Protein AF-A0A920ICM7-F1 (afdb_monomer_lite)

Structure (mmCIF, N/CA/C/O backbone):
data_AF-A0A920ICM7-F1
#
_entry.id   AF-A0A920ICM7-F1
#
loop_
_atom_site.group_PDB
_atom_site.id
_atom_site.type_symbol
_atom_site.label_atom_id
_atom_site.label_alt_id
_atom_site.label_comp_id
_atom_site.label_asym_id
_atom_site.label_entity_id
_atom_site.label_seq_id
_atom_site.pdbx_PDB_ins_code
_atom_site.Cartn_x
_atom_site.Cartn_y
_atom_site.Cartn_z
_atom_site.occupancy
_atom_site.B_iso_or_equiv
_atom_site.auth_seq_id
_atom_site.auth_comp_id
_atom_site.auth_asym_id
_atom_site.auth_atom_id
_atom_site.pdbx_PDB_model_num
ATOM 1 N N . MET A 1 1 ? -12.854 8.772 25.973 1.00 37.41 1 MET A N 1
ATOM 2 C CA . MET A 1 1 ? -11.618 9.331 25.384 1.00 37.41 1 MET A CA 1
ATOM 3 C C . MET A 1 1 ? -11.581 8.870 23.941 1.00 37.41 1 MET A C 1
ATOM 5 O O . MET A 1 1 ? -11.315 7.705 23.691 1.00 37.41 1 MET A O 1
ATOM 9 N N . SER A 1 2 ? -11.996 9.723 23.008 1.00 38.12 2 SER A N 1
ATOM 10 C CA . SER A 1 2 ? -11.976 9.407 21.580 1.00 38.12 2 SER A CA 1
ATOM 11 C C . SER A 1 2 ? -10.521 9.332 21.129 1.00 38.12 2 SER A C 1
ATOM 13 O O . SER A 1 2 ? -9.895 10.370 20.907 1.00 38.12 2 SER A O 1
ATOM 15 N N . HIS A 1 3 ? -9.961 8.125 21.039 1.00 48.53 3 HIS A N 1
ATOM 16 C CA . HIS A 1 3 ? -8.756 7.917 20.248 1.00 48.53 3 HIS A CA 1
ATOM 17 C C . HIS A 1 3 ? -9.109 8.356 18.825 1.00 48.53 3 HIS A C 1
ATOM 19 O O . HIS A 1 3 ? -9.841 7.663 18.127 1.00 48.53 3 HIS A O 1
ATOM 25 N N . GLN A 1 4 ? -8.675 9.550 18.416 1.00 50.50 4 GLN A N 1
ATOM 26 C CA . GLN A 1 4 ? -8.670 9.920 17.005 1.00 50.50 4 GLN A CA 1
ATOM 27 C C . GLN A 1 4 ? -7.626 9.025 16.344 1.00 50.50 4 GLN A C 1
ATOM 29 O O . GLN A 1 4 ? -6.454 9.393 16.254 1.00 50.50 4 GLN A O 1
ATOM 34 N N . ASN A 1 5 ? -8.023 7.807 15.980 1.00 65.00 5 ASN A N 1
ATOM 35 C CA . ASN A 1 5 ? -7.143 6.916 15.254 1.00 65.00 5 ASN A CA 1
ATOM 36 C C . ASN A 1 5 ? -6.944 7.548 13.876 1.00 65.00 5 ASN A C 1
ATOM 38 O O . ASN A 1 5 ? -7.902 7.867 13.181 1.00 65.00 5 ASN A O 1
ATOM 42 N N . ARG A 1 6 ? -5.706 7.907 13.543 1.00 74.19 6 ARG A N 1
ATOM 43 C CA . ARG A 1 6 ? -5.396 8.464 12.224 1.00 74.19 6 ARG A CA 1
ATOM 44 C C . ARG A 1 6 ? -5.000 7.294 11.326 1.00 74.19 6 ARG A C 1
ATOM 46 O O . ARG A 1 6 ? -4.247 6.442 11.801 1.00 74.19 6 ARG A O 1
ATOM 53 N N . PRO A 1 7 ? -5.412 7.286 10.048 1.00 84.31 7 PRO A N 1
ATOM 54 C CA . PRO A 1 7 ? -4.951 6.282 9.100 1.00 84.31 7 PRO A CA 1
ATOM 55 C C . PRO A 1 7 ? -3.417 6.248 9.061 1.00 84.31 7 PRO A C 1
ATOM 57 O O . PRO A 1 7 ? -2.752 7.288 8.951 1.00 84.31 7 PRO A O 1
ATOM 60 N N . ASP A 1 8 ? -2.855 5.045 9.181 1.00 91.12 8 ASP A N 1
ATOM 61 C CA . ASP A 1 8 ? -1.411 4.805 9.189 1.00 91.12 8 ASP A CA 1
ATOM 62 C C . ASP A 1 8 ? -0.945 4.630 7.741 1.00 91.12 8 ASP A C 1
ATOM 64 O O . ASP A 1 8 ? -1.212 3.609 7.115 1.00 91.12 8 ASP A O 1
ATOM 68 N N . ILE A 1 9 ? -0.282 5.643 7.179 1.00 92.50 9 ILE A N 1
ATOM 69 C CA . ILE A 1 9 ? 0.182 5.605 5.786 1.00 92.50 9 ILE A CA 1
ATOM 70 C C . ILE A 1 9 ? 1.689 5.379 5.746 1.00 92.50 9 ILE A C 1
ATOM 72 O O . ILE A 1 9 ? 2.467 6.239 6.167 1.00 92.50 9 ILE A O 1
ATOM 76 N N . ARG A 1 10 ? 2.103 4.239 5.186 1.00 95.25 10 ARG A N 1
ATOM 77 C CA . ARG A 1 10 ? 3.503 3.875 4.945 1.00 95.25 10 ARG A CA 1
ATOM 78 C C . ARG A 1 10 ? 3.864 4.148 3.500 1.00 95.25 10 ARG A C 1
ATOM 80 O O . ARG A 1 10 ? 3.276 3.582 2.588 1.00 95.25 10 ARG A O 1
ATOM 87 N N . THR A 1 11 ? 4.823 5.039 3.302 1.00 94.75 11 THR A N 1
ATOM 88 C CA . THR A 1 11 ? 5.170 5.572 1.982 1.00 94.75 11 THR A CA 1
ATOM 89 C C . THR A 1 11 ? 6.553 5.101 1.576 1.00 94.75 11 THR A C 1
ATOM 91 O O . THR A 1 11 ? 7.492 5.229 2.360 1.00 94.75 11 THR A O 1
ATOM 94 N N . PHE A 1 12 ? 6.691 4.614 0.345 1.00 95.12 12 PHE A N 1
ATOM 95 C CA . PHE A 1 12 ? 7.965 4.153 -0.200 1.00 95.12 12 PHE A CA 1
ATOM 96 C C . PHE A 1 12 ? 8.287 4.849 -1.520 1.00 95.12 12 PHE A C 1
ATOM 98 O O . PHE A 1 12 ? 7.391 5.192 -2.291 1.00 95.12 12 PHE A O 1
ATOM 105 N N . GLY A 1 13 ? 9.578 5.026 -1.802 1.00 90.94 13 GLY A N 1
ATOM 106 C CA . GLY A 1 13 ? 10.073 5.479 -3.099 1.00 90.94 13 GLY A CA 1
ATOM 107 C C . GLY A 1 13 ? 10.146 6.995 -3.283 1.00 90.94 13 GLY A C 1
ATOM 108 O O . GLY A 1 13 ? 10.970 7.657 -2.660 1.00 90.94 13 GLY A O 1
ATOM 109 N N . CYS A 1 14 ? 9.392 7.532 -4.244 1.00 89.62 14 CYS A N 1
ATOM 110 C CA . CYS A 1 14 ? 9.647 8.855 -4.819 1.00 89.62 14 CYS A CA 1
ATOM 111 C C . CYS A 1 14 ? 9.018 10.021 -4.032 1.00 89.62 14 CYS A C 1
ATOM 113 O O . CYS A 1 14 ? 8.137 9.849 -3.192 1.00 89.62 14 CYS A O 1
ATOM 115 N N . ARG A 1 15 ? 9.434 11.252 -4.368 1.00 88.50 15 ARG A N 1
ATOM 116 C CA . ARG A 1 15 ? 8.895 12.492 -3.772 1.00 88.50 15 ARG A CA 1
ATOM 117 C C . ARG A 1 15 ? 7.396 12.682 -4.026 1.00 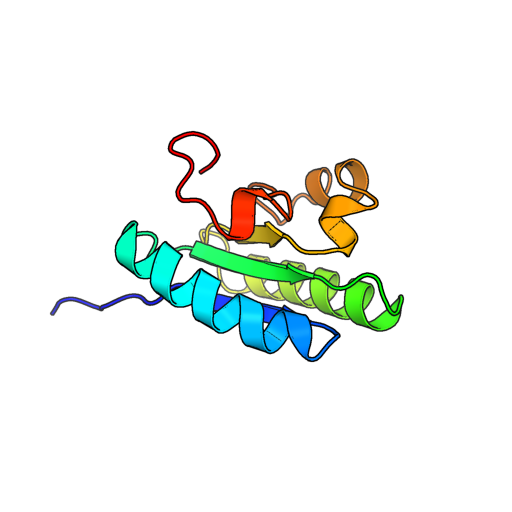88.50 15 ARG A C 1
ATOM 119 O O . ARG A 1 15 ? 6.721 13.267 -3.187 1.00 88.50 15 ARG A O 1
ATOM 126 N N . ILE A 1 16 ? 6.886 12.180 -5.152 1.00 86.56 16 ILE A N 1
ATOM 127 C CA . ILE A 1 16 ? 5.458 12.255 -5.492 1.00 86.56 16 ILE A CA 1
ATOM 128 C C . ILE A 1 16 ? 4.638 11.444 -4.485 1.00 86.56 16 ILE A C 1
ATOM 130 O O . ILE A 1 16 ? 3.661 11.960 -3.956 1.00 86.56 16 ILE A O 1
ATOM 134 N N . ASN A 1 17 ? 5.095 10.244 -4.114 1.00 85.88 17 ASN A N 1
ATOM 135 C CA . ASN A 1 17 ? 4.409 9.415 -3.123 1.00 85.88 17 ASN A CA 1
ATOM 136 C C . ASN A 1 17 ? 4.298 10.099 -1.750 1.00 85.88 17 ASN A C 1
ATOM 138 O O . ASN A 1 17 ? 3.310 9.892 -1.047 1.00 85.88 17 ASN A O 1
ATOM 142 N N . ILE A 1 18 ? 5.275 10.924 -1.357 1.00 85.94 18 ILE A N 1
ATOM 143 C CA . ILE A 1 18 ? 5.218 11.687 -0.096 1.00 85.94 18 ILE A CA 1
ATOM 144 C C . ILE A 1 18 ? 4.070 12.697 -0.140 1.00 85.94 18 ILE A C 1
ATOM 146 O O . ILE A 1 18 ? 3.282 12.767 0.801 1.00 85.94 18 ILE A O 1
ATOM 150 N N . TRP A 1 19 ? 3.956 13.433 -1.247 1.00 86.06 19 TRP A N 1
ATOM 151 C CA . TRP A 1 19 ? 2.882 14.402 -1.445 1.00 86.06 19 TRP A CA 1
ATOM 152 C C . TRP A 1 19 ? 1.507 13.723 -1.529 1.00 86.06 19 TRP A C 1
ATOM 154 O O . TRP A 1 19 ? 0.583 14.117 -0.819 1.00 86.06 19 TRP A O 1
ATOM 164 N N . GLU A 1 20 ? 1.384 12.639 -2.303 1.00 85.62 20 GLU A N 1
ATOM 165 C CA . GLU A 1 20 ? 0.147 11.848 -2.388 1.00 85.62 20 GLU A CA 1
ATOM 166 C C . GLU A 1 20 ? -0.308 11.341 -1.017 1.00 85.62 20 GLU A C 1
ATOM 168 O O . GLU A 1 20 ? -1.497 11.327 -0.715 1.00 85.62 20 GLU A O 1
ATOM 173 N N . SER A 1 21 ? 0.632 10.961 -0.153 1.00 88.25 21 SER A N 1
ATOM 174 C CA . SER A 1 21 ? 0.315 10.391 1.158 1.00 88.25 21 SER A CA 1
ATOM 175 C C . SER A 1 21 ? -0.309 11.403 2.117 1.00 88.25 21 SER A C 1
ATOM 177 O O . SER A 1 21 ? -1.043 11.017 3.025 1.00 88.25 21 SER A O 1
ATOM 179 N N . GLU A 1 22 ? -0.048 12.697 1.941 1.00 85.88 22 GLU A N 1
ATOM 180 C CA . GLU A 1 22 ? -0.744 13.736 2.699 1.00 85.88 22 GLU A CA 1
ATOM 181 C C . GLU A 1 22 ? -2.199 13.879 2.240 1.00 85.88 22 GLU A C 1
ATOM 183 O O . GLU A 1 22 ? -3.108 13.905 3.073 1.00 85.88 22 GLU A O 1
ATOM 188 N N . VAL A 1 23 ? -2.428 13.851 0.925 1.00 85.56 23 VAL A N 1
ATOM 189 C CA . VAL A 1 23 ? -3.773 13.869 0.333 1.00 85.56 23 VAL A CA 1
ATOM 190 C C . VAL A 1 23 ? -4.575 12.638 0.761 1.00 85.56 23 VAL A C 1
ATOM 192 O O . VAL A 1 23 ? -5.677 12.781 1.292 1.00 85.56 23 VAL A O 1
ATOM 195 N N . MET A 1 24 ? -3.992 11.443 0.632 1.00 85.19 24 MET A N 1
ATOM 196 C CA . MET A 1 24 ? -4.608 10.177 1.041 1.00 85.19 24 MET A CA 1
ATOM 197 C C . MET A 1 24 ? -4.984 10.180 2.526 1.00 85.19 24 MET A C 1
ATOM 199 O O . MET A 1 24 ? -6.050 9.693 2.894 1.00 85.19 24 MET A O 1
ATOM 203 N N . ARG A 1 25 ? -4.139 10.758 3.393 1.00 87.19 25 ARG A N 1
ATOM 204 C CA . ARG A 1 25 ? -4.428 10.854 4.831 1.00 87.19 25 ARG A CA 1
ATOM 205 C C . ARG A 1 25 ? -5.659 11.706 5.086 1.00 87.19 25 ARG A C 1
ATOM 207 O O . ARG A 1 25 ? -6.545 11.274 5.815 1.00 87.19 25 ARG A O 1
ATOM 214 N N . ASN A 1 26 ? -5.722 12.885 4.476 1.00 84.44 26 ASN A N 1
ATOM 215 C CA . ASN A 1 26 ? -6.848 13.797 4.652 1.00 84.44 26 ASN A CA 1
ATOM 216 C C . ASN A 1 26 ? -8.156 13.174 4.145 1.00 84.44 26 ASN A C 1
ATOM 218 O O . ASN A 1 26 ? -9.182 13.278 4.812 1.00 84.44 26 ASN A O 1
ATOM 222 N N . GLN A 1 27 ? -8.115 12.472 3.010 1.00 82.94 27 GLN A N 1
ATOM 223 C CA . GLN A 1 27 ? -9.283 11.790 2.451 1.00 82.94 27 GLN A CA 1
ATOM 224 C C . GLN A 1 27 ? -9.735 10.601 3.300 1.00 82.94 27 GLN A C 1
ATOM 226 O O . GLN A 1 27 ? -10.922 10.487 3.595 1.00 82.94 27 GLN A O 1
ATOM 231 N N . ALA A 1 28 ? -8.810 9.752 3.752 1.00 82.50 28 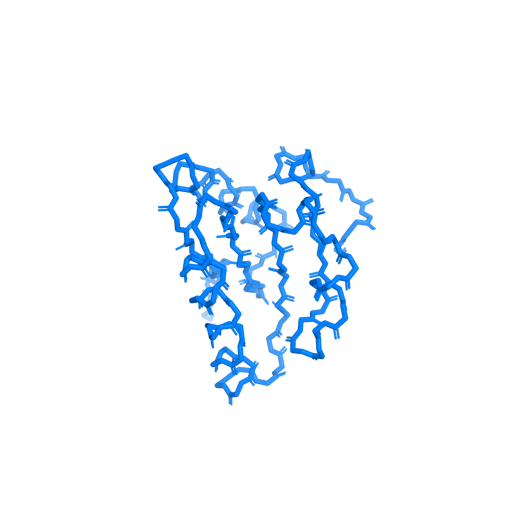ALA A N 1
ATOM 232 C CA . ALA A 1 28 ? -9.133 8.633 4.633 1.00 82.50 28 ALA A CA 1
ATOM 233 C C . ALA A 1 28 ? -9.722 9.119 5.969 1.00 82.50 28 ALA A C 1
ATOM 235 O O . ALA A 1 28 ? -10.720 8.574 6.433 1.00 82.50 28 ALA A O 1
ATOM 236 N N . GLN A 1 29 ? -9.184 10.205 6.539 1.00 82.81 29 GLN A N 1
ATOM 237 C CA . GLN A 1 29 ? -9.766 10.845 7.723 1.00 82.81 29 GLN A CA 1
ATOM 238 C C . GLN A 1 29 ? -11.176 11.390 7.454 1.00 82.81 29 GLN A C 1
ATOM 240 O O . GLN A 1 29 ? -12.075 11.172 8.263 1.00 82.81 29 GLN A O 1
ATOM 245 N N . ALA A 1 30 ? -11.389 12.065 6.320 1.00 80.50 30 ALA A N 1
ATOM 246 C CA . AL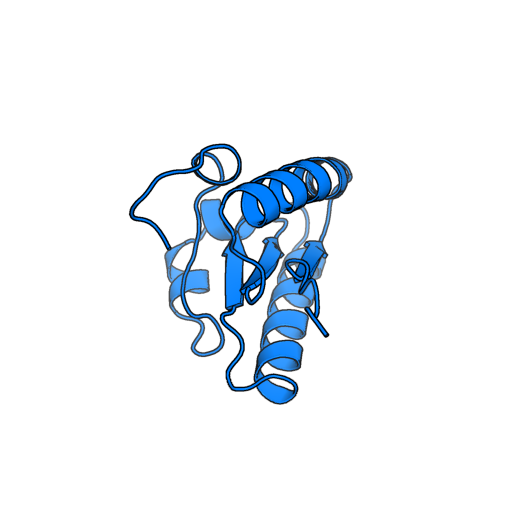A A 1 30 ? -12.703 12.582 5.933 1.00 80.50 30 ALA A CA 1
ATOM 247 C C . ALA A 1 30 ? -13.735 11.463 5.695 1.00 80.50 30 ALA A C 1
ATOM 249 O O . ALA A 1 30 ? -14.910 11.642 5.999 1.00 80.50 30 ALA A O 1
ATOM 250 N N . ALA A 1 31 ? -13.292 10.300 5.210 1.00 78.44 31 ALA A N 1
ATOM 251 C CA . ALA A 1 31 ? -14.113 9.105 5.030 1.00 78.44 31 ALA A CA 1
ATOM 252 C C . ALA A 1 31 ? -14.334 8.300 6.329 1.00 78.44 31 ALA A C 1
ATOM 254 O O . ALA A 1 31 ? -15.005 7.272 6.305 1.00 78.44 31 ALA A O 1
ATOM 255 N N . GLY A 1 32 ? -13.759 8.724 7.462 1.00 80.50 32 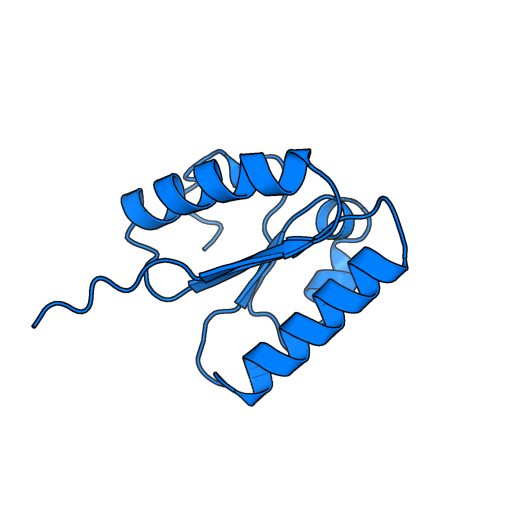GLY A N 1
ATOM 256 C CA . GLY A 1 32 ? -13.841 7.995 8.732 1.00 80.50 32 GLY A CA 1
ATOM 257 C C . GLY A 1 32 ? -13.008 6.707 8.777 1.00 80.50 32 GLY A C 1
ATOM 258 O O . GLY A 1 32 ? -13.151 5.916 9.709 1.00 80.50 32 GLY A O 1
ATOM 259 N N . LEU A 1 33 ? -12.118 6.498 7.803 1.00 79.94 33 LEU A N 1
ATOM 260 C CA . LEU A 1 33 ? -11.214 5.351 7.710 1.00 79.94 33 LEU A CA 1
ATOM 261 C C . LEU A 1 33 ? -10.000 5.568 8.613 1.00 79.94 33 LEU A C 1
ATOM 263 O O . LEU A 1 33 ? -8.893 5.875 8.179 1.00 79.94 33 LEU A O 1
ATOM 267 N N . ASN A 1 34 ? -10.250 5.435 9.905 1.00 74.38 34 ASN A N 1
ATOM 268 C CA . ASN A 1 34 ? -9.308 5.753 10.969 1.00 74.38 34 ASN A CA 1
ATOM 269 C C . ASN A 1 34 ? -8.447 4.548 11.393 1.00 74.38 34 ASN A C 1
ATOM 271 O O . ASN A 1 34 ? -7.322 4.729 11.858 1.00 74.38 34 ASN A O 1
ATOM 275 N N . ASP A 1 35 ? -8.933 3.329 11.137 1.00 82.50 35 ASP A N 1
ATOM 276 C CA . ASP A 1 35 ? -8.335 2.058 11.576 1.00 82.50 35 ASP A CA 1
ATOM 277 C C . ASP A 1 35 ? -7.742 1.245 10.410 1.00 82.50 35 ASP A C 1
ATOM 279 O O . ASP A 1 35 ? -7.788 0.015 10.392 1.00 82.50 35 ASP A O 1
ATOM 283 N N . VAL A 1 36 ? -7.197 1.929 9.401 1.00 88.12 36 VAL A N 1
ATOM 284 C CA . VAL A 1 36 ? -6.599 1.302 8.213 1.00 88.12 36 VAL A CA 1
ATOM 285 C C . VAL A 1 36 ? -5.116 1.640 8.098 1.00 88.12 36 VAL A C 1
ATOM 287 O O . VAL A 1 36 ? -4.683 2.760 8.389 1.00 88.12 36 VAL A O 1
ATOM 290 N N . VAL A 1 37 ? -4.330 0.660 7.656 1.00 92.94 37 VAL A N 1
ATOM 291 C CA . VAL A 1 37 ? -2.933 0.837 7.270 1.00 92.94 37 VAL A CA 1
ATOM 292 C C . VAL A 1 37 ? -2.852 0.846 5.751 1.00 92.94 37 VAL A C 1
ATOM 294 O O . VAL A 1 37 ? -3.169 -0.149 5.105 1.00 92.94 37 VAL A O 1
ATOM 297 N N . VAL A 1 38 ? -2.409 1.957 5.172 1.00 93.25 38 VAL A N 1
ATOM 298 C CA . VAL A 1 38 ? -2.240 2.090 3.724 1.00 93.25 38 VAL A CA 1
ATOM 299 C C . VAL A 1 38 ? -0.759 2.071 3.380 1.00 93.25 38 VAL A C 1
ATOM 301 O O . VAL A 1 38 ? 0.018 2.877 3.887 1.00 93.25 38 VAL A O 1
ATOM 304 N N . VAL A 1 39 ? -0.355 1.167 2.494 1.00 95.56 39 VAL A N 1
ATOM 305 C CA . VAL A 1 39 ? 1.022 1.054 2.011 1.00 95.56 39 VAL A CA 1
ATOM 306 C C . VAL A 1 39 ? 1.098 1.614 0.593 1.00 95.56 39 VAL A C 1
ATOM 308 O O . VAL A 1 39 ? 0.649 0.976 -0.356 1.00 95.56 39 VAL A O 1
ATOM 311 N N . ASN A 1 40 ? 1.660 2.817 0.446 1.00 95.38 40 ASN A N 1
ATOM 312 C CA . ASN A 1 40 ? 1.868 3.484 -0.839 1.00 95.38 40 ASN A CA 1
ATOM 313 C C . ASN A 1 40 ? 3.213 3.058 -1.453 1.00 95.38 40 ASN A C 1
ATOM 315 O O . ASN A 1 40 ? 4.291 3.490 -1.030 1.00 95.38 40 ASN A O 1
ATOM 319 N N . THR A 1 41 ? 3.124 2.167 -2.435 1.00 95.25 41 THR A N 1
ATOM 320 C CA . THR A 1 41 ? 4.228 1.487 -3.115 1.00 95.25 41 THR A CA 1
ATOM 321 C C . THR A 1 41 ? 4.817 2.323 -4.253 1.00 95.25 41 THR A C 1
ATOM 323 O O . THR A 1 41 ? 4.177 3.210 -4.823 1.00 95.25 41 THR A O 1
ATOM 326 N N . CYS A 1 42 ? 6.058 2.022 -4.626 1.00 94.38 42 CYS A N 1
ATOM 327 C CA . CYS A 1 42 ? 6.752 2.656 -5.741 1.00 94.38 42 CYS A CA 1
ATOM 328 C C . CYS A 1 42 ? 7.371 1.583 -6.627 1.00 94.38 42 CYS A C 1
ATOM 330 O O . CYS A 1 42 ? 7.946 0.645 -6.093 1.00 94.38 42 CYS A O 1
ATOM 332 N N . ALA A 1 43 ? 7.296 1.769 -7.944 1.00 93.44 43 ALA A N 1
ATOM 333 C CA . ALA A 1 43 ? 7.872 0.864 -8.940 1.00 93.44 43 ALA A CA 1
ATOM 334 C C . ALA A 1 43 ? 9.172 1.392 -9.574 1.00 93.44 43 ALA A C 1
ATOM 336 O O . ALA A 1 43 ? 9.697 0.811 -10.516 1.00 93.44 43 ALA A O 1
ATOM 337 N N . VAL A 1 44 ? 9.688 2.538 -9.107 1.00 94.94 44 VAL A N 1
ATOM 338 C CA . VAL A 1 44 ? 10.896 3.155 -9.690 1.00 94.94 44 VAL A CA 1
ATOM 339 C C . VAL A 1 44 ? 12.137 2.302 -9.420 1.00 94.94 44 VAL A C 1
ATOM 341 O O . VAL A 1 44 ? 13.051 2.270 -10.240 1.00 94.94 44 VAL A O 1
ATOM 344 N N . THR A 1 45 ? 12.187 1.616 -8.274 1.00 93.94 45 THR A N 1
ATOM 345 C CA . THR A 1 45 ? 13.285 0.707 -7.933 1.00 93.94 45 THR A CA 1
ATOM 346 C C . THR A 1 45 ? 12.755 -0.566 -7.282 1.00 93.94 45 THR A C 1
ATOM 348 O O . THR A 1 45 ? 11.851 -0.521 -6.446 1.00 93.94 45 THR A O 1
ATOM 351 N N . ALA A 1 46 ? 13.388 -1.699 -7.595 1.00 94.56 46 ALA A N 1
ATOM 352 C CA . ALA A 1 46 ? 13.070 -2.986 -6.975 1.00 94.56 46 ALA A CA 1
ATOM 353 C C . ALA A 1 46 ? 13.278 -2.973 -5.447 1.00 94.56 46 ALA A C 1
ATOM 355 O O . ALA A 1 46 ? 12.581 -3.667 -4.710 1.00 94.56 46 ALA A O 1
ATOM 356 N N . GLU A 1 47 ? 14.216 -2.160 -4.953 1.00 96.62 47 GLU A N 1
ATOM 357 C CA . GLU A 1 47 ? 14.446 -2.002 -3.516 1.00 96.62 47 GLU A CA 1
ATOM 358 C C . GLU A 1 47 ? 13.265 -1.306 -2.821 1.00 96.62 47 GLU A C 1
ATOM 360 O O . GLU A 1 47 ? 12.863 -1.734 -1.742 1.00 96.62 47 GLU A O 1
ATOM 365 N N . ALA A 1 48 ? 12.646 -0.295 -3.445 1.00 95.69 48 ALA A N 1
ATOM 366 C CA . ALA A 1 48 ? 11.459 0.350 -2.880 1.00 95.69 48 ALA A CA 1
ATOM 367 C C . ALA A 1 48 ? 10.269 -0.622 -2.795 1.00 95.69 48 ALA A C 1
ATOM 369 O O . ALA A 1 48 ? 9.560 -0.646 -1.787 1.00 95.69 48 ALA A O 1
ATOM 370 N N . GLU A 1 49 ? 10.077 -1.467 -3.812 1.00 96.25 49 GLU A N 1
ATOM 371 C CA . GLU A 1 49 ? 9.062 -2.526 -3.777 1.00 96.25 49 GLU A CA 1
ATOM 372 C C . GLU A 1 49 ? 9.342 -3.552 -2.680 1.00 96.25 49 GLU A C 1
ATOM 374 O O . GLU A 1 49 ? 8.447 -3.928 -1.917 1.00 96.25 49 GLU A O 1
ATOM 379 N N . LYS A 1 50 ? 10.599 -3.989 -2.562 1.00 97.12 50 LYS A N 1
ATOM 380 C CA . LYS A 1 50 ? 11.026 -4.939 -1.536 1.00 97.12 50 LYS A CA 1
ATOM 381 C C . LYS A 1 50 ? 10.780 -4.390 -0.132 1.00 97.12 50 LYS A C 1
ATOM 383 O O . LYS A 1 50 ? 10.237 -5.116 0.700 1.00 97.12 50 LYS A O 1
ATOM 388 N N . GLN A 1 51 ? 11.120 -3.127 0.120 1.00 97.75 51 GLN A N 1
ATOM 389 C CA . GLN A 1 51 ? 10.872 -2.459 1.400 1.00 97.75 51 GLN A CA 1
ATOM 390 C C . GLN A 1 51 ? 9.379 -2.385 1.723 1.00 97.75 51 GLN A C 1
ATOM 392 O O . GLN A 1 51 ? 8.980 -2.729 2.835 1.00 97.75 51 GLN A O 1
ATOM 397 N N . ALA A 1 52 ? 8.541 -2.040 0.743 1.00 97.31 52 ALA A N 1
ATOM 398 C CA . ALA A 1 52 ? 7.095 -2.026 0.928 1.00 97.31 52 ALA A CA 1
ATOM 399 C C . ALA A 1 52 ? 6.548 -3.419 1.296 1.00 97.31 52 ALA A C 1
ATOM 401 O O . ALA A 1 52 ? 5.805 -3.559 2.269 1.00 97.31 52 ALA A O 1
ATOM 402 N N . ARG A 1 53 ? 6.976 -4.477 0.591 1.00 97.31 53 ARG A N 1
ATOM 403 C CA . ARG A 1 53 ? 6.585 -5.864 0.909 1.00 97.31 53 ARG A CA 1
ATOM 404 C C . ARG A 1 53 ? 7.104 -6.316 2.279 1.00 97.31 53 ARG A C 1
ATOM 406 O O . ARG A 1 53 ? 6.434 -7.074 2.976 1.00 97.31 53 ARG A O 1
ATOM 413 N N . GLN A 1 54 ? 8.300 -5.892 2.684 1.00 97.94 54 GLN A N 1
ATOM 414 C CA . GLN A 1 54 ? 8.841 -6.186 4.015 1.00 97.94 54 GLN A CA 1
ATOM 415 C C . GLN A 1 54 ? 8.046 -5.491 5.123 1.00 97.94 54 GLN A C 1
ATOM 417 O O . GLN A 1 54 ? 7.758 -6.118 6.146 1.00 97.94 54 GLN A O 1
ATOM 422 N N . GLU A 1 55 ? 7.659 -4.233 4.913 1.00 97.62 55 GLU A N 1
ATOM 423 C CA . GLU A 1 55 ? 6.870 -3.477 5.882 1.00 97.62 55 GLU A CA 1
ATOM 424 C C . GLU A 1 55 ? 5.468 -4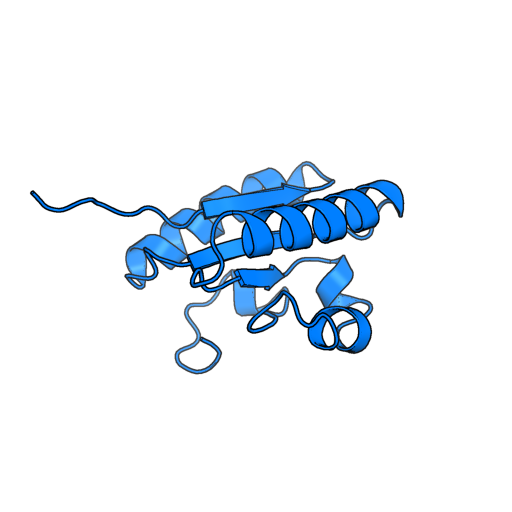.072 6.035 1.00 97.62 55 GLU A C 1
ATOM 426 O O . GLU A 1 55 ? 5.036 -4.271 7.165 1.00 97.62 55 GLU A O 1
ATOM 431 N N . ILE A 1 56 ? 4.801 -4.474 4.945 1.00 97.25 56 ILE A N 1
ATOM 432 C CA . ILE A 1 56 ? 3.512 -5.195 4.994 1.00 97.25 56 ILE A CA 1
ATOM 433 C C . ILE A 1 56 ? 3.600 -6.411 5.926 1.00 97.25 56 ILE A C 1
ATOM 435 O O . ILE A 1 56 ? 2.810 -6.557 6.860 1.00 97.25 56 ILE A O 1
ATOM 439 N N . ARG A 1 57 ? 4.623 -7.252 5.733 1.00 97.38 57 ARG A N 1
ATOM 440 C CA . ARG A 1 57 ? 4.844 -8.442 6.569 1.00 97.38 57 ARG A CA 1
ATOM 441 C C . ARG A 1 57 ? 5.106 -8.092 8.025 1.00 97.38 57 ARG A C 1
ATOM 443 O O . ARG A 1 57 ? 4.688 -8.814 8.926 1.00 97.38 57 ARG A O 1
ATOM 450 N N . LYS A 1 58 ? 5.833 -7.002 8.272 1.00 97.12 58 LYS A N 1
ATOM 451 C CA . LYS A 1 58 ? 6.090 -6.505 9.623 1.00 97.12 58 LYS A CA 1
ATOM 452 C C . LYS A 1 58 ? 4.799 -6.016 10.277 1.00 97.12 58 LYS A C 1
ATOM 454 O O . LYS A 1 58 ? 4.541 -6.407 11.410 1.00 97.12 58 LYS A O 1
ATOM 459 N N . ILE A 1 59 ? 3.981 -5.240 9.571 1.00 95.44 59 ILE A N 1
ATOM 460 C CA . ILE A 1 59 ? 2.697 -4.745 10.074 1.00 95.44 59 ILE A CA 1
ATOM 461 C C . ILE A 1 59 ? 1.791 -5.918 10.424 1.00 95.44 59 ILE A C 1
ATOM 463 O O . ILE A 1 59 ? 1.340 -5.972 11.559 1.00 95.44 59 ILE A O 1
ATOM 467 N N . ARG A 1 60 ? 1.595 -6.894 9.527 1.00 95.31 60 ARG A N 1
ATOM 468 C CA . ARG A 1 60 ? 0.726 -8.049 9.806 1.00 95.31 60 ARG A CA 1
ATOM 469 C C . ARG A 1 60 ? 1.170 -8.839 11.040 1.00 95.31 60 ARG A C 1
ATOM 471 O O . ARG A 1 60 ? 0.333 -9.294 11.805 1.00 95.31 60 ARG A O 1
ATOM 478 N N . ARG A 1 61 ? 2.480 -8.960 11.291 1.00 95.31 61 ARG A N 1
ATOM 479 C CA . ARG A 1 61 ? 2.989 -9.597 12.522 1.00 95.31 61 ARG A CA 1
ATOM 480 C C . ARG A 1 61 ? 2.697 -8.792 13.793 1.00 95.31 61 ARG A C 1
ATOM 482 O O . ARG A 1 61 ? 2.492 -9.385 14.842 1.00 95.31 61 ARG A O 1
ATOM 489 N N . TRP A 1 62 ? 2.751 -7.464 13.719 1.00 93.06 62 TRP A N 1
ATOM 490 C CA . TRP A 1 62 ? 2.628 -6.575 14.885 1.00 93.06 62 TRP A CA 1
ATOM 491 C C . TRP A 1 62 ? 1.185 -6.134 15.150 1.00 93.06 62 TRP A C 1
ATOM 493 O O . TRP A 1 62 ? 0.837 -5.790 16.274 1.00 93.06 62 TRP A O 1
ATOM 503 N N . LYS A 1 63 ? 0.363 -6.119 14.103 1.00 91.06 63 LYS A N 1
ATOM 504 C CA . LYS A 1 63 ? -1.047 -5.745 14.087 1.00 91.06 63 LYS A CA 1
ATOM 505 C C . LYS A 1 63 ? -1.813 -6.799 13.264 1.00 91.06 63 LYS A C 1
ATOM 507 O O . LYS A 1 63 ? -2.186 -6.511 12.127 1.00 91.06 63 LYS A O 1
ATOM 512 N N . PRO A 1 64 ? -2.005 -8.021 13.794 1.00 91.38 64 PRO A N 1
ATOM 513 C CA . PRO A 1 64 ? -2.625 -9.122 13.051 1.00 91.38 64 PRO A CA 1
ATOM 514 C C . PRO A 1 64 ? -4.036 -8.801 12.559 1.00 91.38 64 PRO A C 1
ATOM 516 O O . PRO A 1 64 ? -4.399 -9.251 11.477 1.00 91.38 64 PRO A O 1
ATOM 519 N N . ASP A 1 65 ? -4.767 -7.958 13.289 1.00 89.50 65 ASP A N 1
ATOM 520 C CA . ASP A 1 65 ? -6.153 -7.589 12.979 1.00 89.50 65 ASP A CA 1
ATOM 521 C C . ASP A 1 65 ? -6.279 -6.253 12.230 1.00 89.50 65 ASP A C 1
ATOM 523 O O . ASP A 1 65 ? -7.385 -5.808 11.930 1.00 89.50 65 ASP A O 1
ATOM 527 N N . ALA A 1 66 ? -5.165 -5.566 11.945 1.00 90.00 66 ALA A N 1
ATOM 528 C CA . ALA A 1 66 ? -5.234 -4.315 11.200 1.00 90.00 66 ALA A CA 1
ATOM 529 C C . ALA A 1 66 ? -5.612 -4.583 9.746 1.00 90.00 66 ALA A C 1
ATOM 531 O O . ALA A 1 66 ? -5.059 -5.480 9.110 1.00 90.00 66 ALA A O 1
ATOM 532 N N . ARG A 1 67 ? -6.488 -3.733 9.207 1.00 91.81 67 ARG A N 1
ATOM 533 C CA . ARG A 1 67 ? -6.790 -3.730 7.782 1.00 91.81 67 ARG A CA 1
ATOM 534 C C . ARG A 1 67 ? -5.626 -3.103 7.014 1.00 91.81 67 ARG A C 1
ATOM 536 O O . ARG A 1 67 ? -5.354 -1.916 7.190 1.00 91.81 67 ARG A O 1
ATOM 543 N N . ILE A 1 68 ? -4.934 -3.878 6.186 1.00 94.38 68 ILE A N 1
ATOM 544 C CA . ILE A 1 68 ? -3.771 -3.461 5.398 1.00 94.38 68 ILE A CA 1
ATOM 545 C C . ILE A 1 68 ? -4.168 -3.380 3.927 1.00 94.38 68 ILE A C 1
ATOM 547 O O . ILE A 1 68 ? -4.502 -4.388 3.311 1.00 94.38 68 ILE A O 1
ATOM 551 N N . ILE A 1 69 ? -4.078 -2.188 3.348 1.00 93.94 69 ILE A N 1
ATOM 552 C CA . ILE A 1 69 ? -4.379 -1.934 1.940 1.00 93.94 69 ILE A CA 1
ATOM 553 C C . ILE A 1 69 ? -3.107 -1.492 1.224 1.00 93.94 69 ILE A C 1
ATOM 555 O O . ILE A 1 69 ? -2.430 -0.563 1.669 1.00 93.94 69 ILE A O 1
ATOM 559 N N . ALA A 1 70 ? -2.778 -2.128 0.102 1.00 95.06 70 ALA A N 1
ATOM 560 C CA . ALA A 1 70 ? -1.672 -1.692 -0.746 1.00 95.06 70 ALA A CA 1
ATOM 561 C C . ALA A 1 70 ? -2.175 -0.803 -1.893 1.00 95.06 70 ALA A C 1
ATOM 563 O O . ALA A 1 70 ? -3.227 -1.028 -2.482 1.00 95.06 70 ALA A O 1
ATOM 564 N N . THR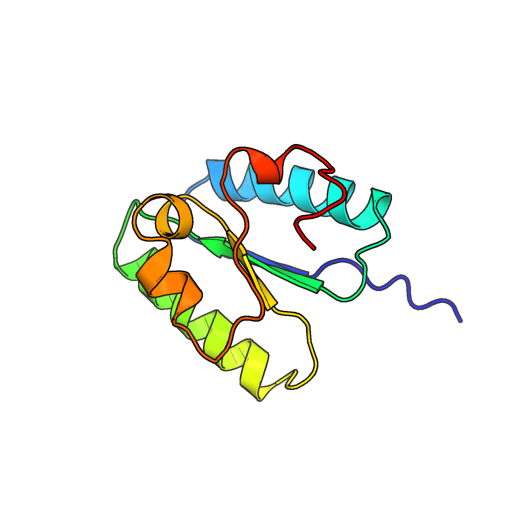 A 1 71 ? -1.410 0.222 -2.238 1.00 94.25 71 THR A N 1
ATOM 565 C CA . THR A 1 71 ? -1.676 1.086 -3.394 1.00 94.25 71 THR A CA 1
ATOM 566 C C . THR A 1 71 ? -0.354 1.577 -3.979 1.00 94.25 71 THR A C 1
ATOM 568 O O . THR A 1 71 ? 0.705 1.255 -3.444 1.00 94.25 71 THR A O 1
ATOM 571 N N . GLY A 1 72 ? -0.352 2.342 -5.068 1.00 91.94 72 GLY A N 1
ATOM 572 C CA . GLY A 1 72 ? 0.874 2.889 -5.654 1.00 91.94 72 GLY A CA 1
ATOM 573 C C . GLY A 1 72 ? 1.240 2.316 -7.005 1.00 91.94 72 GLY A C 1
ATOM 574 O O . GLY A 1 72 ? 0.577 1.429 -7.536 1.00 91.94 72 GLY A O 1
ATOM 575 N N . CYS A 1 73 ? 2.322 2.847 -7.574 1.00 93.94 73 CYS A N 1
ATOM 576 C CA . CYS A 1 73 ? 2.735 2.495 -8.930 1.00 93.94 73 CYS A CA 1
ATOM 577 C C . CYS A 1 73 ? 3.060 1.001 -9.071 1.00 93.94 73 CYS A C 1
ATOM 579 O O . CYS A 1 73 ? 2.775 0.433 -10.117 1.00 93.94 73 CYS A O 1
ATOM 581 N N . ALA A 1 74 ? 3.610 0.353 -8.036 1.00 94.62 74 ALA A N 1
ATOM 582 C CA . ALA A 1 74 ? 3.928 -1.077 -8.107 1.00 94.62 74 ALA A CA 1
ATOM 583 C C . ALA A 1 74 ? 2.661 -1.943 -8.121 1.00 94.62 74 ALA A C 1
ATOM 585 O O . ALA A 1 74 ? 2.580 -2.891 -8.894 1.00 94.62 74 ALA A O 1
ATOM 586 N N . VAL A 1 75 ? 1.651 -1.568 -7.329 1.00 94.62 75 VAL A N 1
ATOM 587 C CA . VAL A 1 75 ? 0.319 -2.196 -7.361 1.00 94.62 75 VAL A CA 1
ATOM 588 C C . VAL A 1 75 ? -0.358 -1.985 -8.715 1.00 94.62 75 VAL A C 1
ATOM 590 O O . VAL A 1 75 ? -0.979 -2.899 -9.234 1.00 94.62 75 VAL A O 1
ATOM 593 N N . GLN A 1 76 ? -0.219 -0.799 -9.312 1.00 92.12 76 GLN A N 1
ATOM 594 C CA . GLN A 1 76 ? -0.798 -0.501 -10.625 1.00 92.12 76 GLN A CA 1
ATOM 595 C C . GLN A 1 76 ? -0.148 -1.310 -11.760 1.00 92.12 76 GLN A C 1
ATOM 597 O O . GLN A 1 76 ? -0.824 -1.640 -12.730 1.00 92.12 76 GLN A O 1
ATOM 602 N N . ILE A 1 77 ? 1.158 -1.576 -11.663 1.00 93.62 77 ILE A N 1
ATOM 603 C CA . ILE A 1 77 ? 1.920 -2.304 -12.684 1.00 93.62 77 ILE A CA 1
ATOM 604 C C . ILE A 1 77 ? 1.672 -3.814 -12.608 1.00 93.62 77 ILE A C 1
ATOM 606 O O . ILE A 1 77 ? 1.549 -4.449 -13.650 1.00 93.62 77 ILE A O 1
ATOM 610 N N . ASP A 1 78 ? 1.597 -4.378 -11.401 1.00 94.19 78 ASP A N 1
ATOM 611 C CA . ASP A 1 78 ? 1.478 -5.827 -11.187 1.00 94.19 78 ASP A CA 1
ATOM 612 C C . ASP A 1 78 ? 0.401 -6.165 -10.132 1.00 94.19 78 ASP A C 1
ATOM 614 O O . ASP A 1 78 ? 0.709 -6.691 -9.059 1.00 94.19 78 ASP A O 1
ATOM 618 N N . PRO A 1 79 ? -0.876 -5.821 -10.379 1.00 94.31 79 PRO A N 1
ATOM 619 C CA . PRO A 1 79 ? -1.933 -5.913 -9.371 1.00 94.31 79 PRO A CA 1
ATOM 620 C C . PRO A 1 79 ? -2.111 -7.327 -8.814 1.00 94.31 79 PRO A C 1
ATOM 622 O O . PRO A 1 79 ? -2.291 -7.475 -7.606 1.00 94.31 79 PRO A O 1
ATOM 625 N N . ASP A 1 80 ? -1.988 -8.360 -9.649 1.00 94.62 80 ASP A N 1
ATOM 626 C CA . ASP A 1 80 ? -2.187 -9.759 -9.253 1.00 94.62 80 ASP A CA 1
ATOM 627 C C . ASP A 1 80 ? -1.128 -10.227 -8.242 1.00 94.62 80 ASP A C 1
ATOM 629 O O . ASP A 1 80 ? -1.445 -10.845 -7.222 1.00 94.62 80 ASP A O 1
ATOM 633 N N . SER A 1 81 ? 0.139 -9.869 -8.459 1.00 95.38 81 SER A N 1
ATOM 634 C CA . SER A 1 81 ? 1.242 -10.167 -7.535 1.00 95.38 81 SER A CA 1
ATOM 635 C C . SER A 1 81 ? 1.076 -9.498 -6.176 1.00 95.38 81 SER A C 1
ATOM 637 O O . SER A 1 81 ? 1.479 -10.056 -5.154 1.00 95.38 81 SER A O 1
ATOM 639 N N . TRP A 1 82 ? 0.484 -8.304 -6.137 1.00 95.94 82 TRP A N 1
ATOM 640 C CA . TRP A 1 82 ? 0.191 -7.621 -4.880 1.00 95.94 82 TRP A CA 1
ATOM 641 C C . TRP A 1 82 ? -1.064 -8.187 -4.213 1.00 95.94 82 TRP A C 1
ATOM 643 O O . TRP A 1 82 ? -1.010 -8.474 -3.022 1.00 95.94 82 TRP A O 1
ATOM 653 N N . ALA A 1 83 ? -2.142 -8.431 -4.961 1.00 94.12 83 ALA A N 1
ATOM 654 C CA . ALA A 1 83 ? -3.381 -9.019 -4.449 1.00 94.12 83 ALA A CA 1
ATOM 655 C C . ALA A 1 83 ? -3.200 -10.453 -3.921 1.00 94.12 83 ALA A C 1
ATOM 657 O O . ALA A 1 83 ? -3.921 -10.872 -3.021 1.00 94.12 83 ALA A O 1
ATOM 658 N N . SER A 1 84 ? -2.218 -11.196 -4.441 1.00 95.69 84 SER A N 1
ATOM 659 C CA . SER A 1 84 ? -1.873 -12.540 -3.958 1.00 95.69 84 SER A CA 1
ATOM 660 C C . SER A 1 84 ? -1.153 -12.567 -2.603 1.00 95.69 84 SER A C 1
ATOM 662 O O . SER A 1 84 ? -0.950 -13.648 -2.046 1.00 95.69 84 SER A O 1
ATOM 664 N N . LEU A 1 85 ? -0.744 -11.412 -2.059 1.00 95.31 85 LEU A N 1
ATOM 665 C CA . LEU A 1 85 ? -0.067 -11.352 -0.765 1.00 95.31 85 LEU A CA 1
ATOM 666 C C . LEU A 1 85 ? -1.052 -11.698 0.364 1.00 95.31 85 LEU A C 1
ATOM 668 O O . LEU A 1 85 ? -1.992 -10.938 0.593 1.00 95.31 85 LEU A O 1
ATOM 672 N N . PRO A 1 86 ? -0.821 -12.774 1.139 1.00 95.00 86 PRO A N 1
ATOM 673 C CA . PRO A 1 86 ? -1.727 -13.163 2.220 1.00 95.00 86 PRO A CA 1
ATOM 674 C C . PRO A 1 86 ? -1.753 -12.144 3.366 1.00 95.00 86 PRO A C 1
ATOM 676 O O . PRO A 1 86 ? -2.620 -12.198 4.231 1.00 95.00 86 PRO A O 1
ATOM 679 N N . GLU A 1 87 ? -0.774 -11.239 3.423 1.00 97.12 87 GLU A N 1
ATOM 680 C CA . GLU A 1 87 ? -0.679 -10.240 4.475 1.00 97.12 87 GLU A CA 1
ATOM 681 C C . GLU A 1 87 ? -1.543 -8.994 4.235 1.00 97.12 87 GLU A C 1
ATOM 683 O O . GLU A 1 87 ? -1.693 -8.219 5.179 1.00 97.12 87 GLU A O 1
ATOM 688 N N . ILE A 1 88 ? -2.099 -8.772 3.038 1.00 95.62 88 ILE A N 1
ATOM 689 C CA . ILE A 1 88 ? -2.952 -7.605 2.747 1.00 95.62 88 ILE A CA 1
ATOM 690 C C . ILE A 1 88 ? -4.423 -8.001 2.617 1.00 95.62 88 ILE A C 1
ATOM 692 O O . ILE A 1 88 ? -4.743 -9.119 2.237 1.00 95.62 88 ILE A O 1
ATOM 696 N N . ASP A 1 89 ? -5.315 -7.054 2.894 1.00 94.44 89 ASP A N 1
ATOM 697 C CA . ASP A 1 89 ? -6.769 -7.242 2.814 1.00 94.44 89 ASP A CA 1
ATOM 698 C C . ASP A 1 89 ? -7.366 -6.656 1.526 1.00 94.44 89 ASP A C 1
ATOM 700 O O . ASP A 1 89 ? -8.569 -6.751 1.290 1.00 94.44 89 ASP A O 1
ATOM 704 N N . GLY A 1 90 ? -6.543 -6.008 0.698 1.00 92.88 90 GLY A N 1
ATOM 705 C CA . GLY A 1 90 ? -6.970 -5.461 -0.582 1.00 92.88 90 GLY A CA 1
ATOM 706 C C . GLY A 1 90 ? -5.945 -4.541 -1.234 1.00 92.88 90 GLY A C 1
ATOM 707 O O . GLY A 1 90 ? -4.937 -4.151 -0.632 1.00 92.88 90 GLY A O 1
ATOM 708 N N . ILE A 1 91 ? -6.241 -4.174 -2.480 1.00 93.25 91 ILE A N 1
ATOM 709 C CA . ILE A 1 91 ? -5.476 -3.204 -3.258 1.00 93.25 91 ILE A CA 1
ATOM 710 C C . ILE A 1 91 ? -6.371 -2.060 -3.738 1.00 93.25 91 ILE A C 1
ATOM 712 O O . ILE A 1 91 ? -7.548 -2.266 -4.016 1.00 93.25 91 ILE A O 1
ATOM 716 N N . ILE A 1 92 ? -5.801 -0.861 -3.858 1.00 88.25 92 ILE A N 1
ATOM 717 C CA . ILE A 1 92 ? -6.463 0.311 -4.446 1.00 88.25 92 ILE A CA 1
ATOM 718 C C . ILE A 1 92 ? -5.616 0.816 -5.614 1.00 88.25 92 ILE A C 1
ATOM 720 O O . ILE A 1 92 ? -4.413 1.057 -5.456 1.00 88.25 92 ILE A O 1
ATOM 724 N N . GLY A 1 93 ? -6.242 0.990 -6.780 1.00 79.81 93 GLY A N 1
ATOM 725 C CA . GLY A 1 93 ? -5.600 1.535 -7.975 1.00 79.81 93 GLY A CA 1
ATOM 726 C C . GLY A 1 93 ? -5.217 3.009 -7.818 1.00 79.81 93 GLY A C 1
ATOM 727 O O . GLY A 1 93 ? -5.784 3.742 -7.011 1.00 79.81 93 GLY A O 1
ATOM 728 N N . ASN A 1 94 ? -4.254 3.482 -8.612 1.00 74.69 94 ASN A N 1
ATOM 729 C CA . ASN A 1 94 ? -3.757 4.858 -8.483 1.00 74.69 94 ASN A CA 1
ATOM 730 C C . ASN A 1 94 ? -4.826 5.927 -8.789 1.00 74.69 94 ASN A C 1
ATOM 732 O O . ASN A 1 94 ? -4.751 7.022 -8.240 1.00 74.69 94 ASN A O 1
ATOM 736 N N . GLN A 1 95 ? -5.807 5.630 -9.648 1.00 65.19 95 GLN A N 1
ATOM 737 C CA . GLN A 1 95 ? -6.905 6.558 -9.968 1.00 65.19 95 GLN A CA 1
ATOM 738 C C . GLN A 1 95 ? -7.894 6.702 -8.798 1.00 65.19 95 GLN A C 1
ATOM 740 O O . GLN A 1 95 ? -8.439 7.782 -8.565 1.00 65.19 95 GLN A O 1
ATOM 745 N N . ASP A 1 96 ? -8.037 5.640 -8.006 1.00 64.06 96 ASP A N 1
ATOM 746 C CA . ASP A 1 96 ? -8.926 5.585 -6.846 1.00 64.06 96 ASP A CA 1
ATOM 747 C C . ASP A 1 96 ? -8.259 6.113 -5.566 1.00 64.06 96 ASP A C 1
ATOM 749 O O . ASP A 1 96 ? -8.934 6.386 -4.579 1.00 64.06 96 ASP A O 1
ATOM 753 N N . LYS A 1 97 ? -6.937 6.353 -5.576 1.00 59.25 97 LYS A N 1
ATOM 754 C CA . LYS A 1 97 ? -6.217 7.007 -4.463 1.00 59.25 97 LYS A CA 1
ATOM 755 C C . LYS A 1 97 ? -6.740 8.399 -4.114 1.00 59.25 97 LYS A C 1
ATOM 757 O O . LYS A 1 97 ? -6.483 8.864 -3.008 1.00 59.25 97 LYS A O 1
ATOM 762 N N . LEU A 1 98 ? -7.349 9.082 -5.087 1.00 54.75 98 LEU A N 1
ATOM 763 C CA . LEU A 1 98 ? -7.741 10.494 -5.008 1.00 54.75 98 LEU A CA 1
ATOM 764 C C . LEU A 1 98 ? -9.259 10.687 -4.978 1.00 54.75 98 LEU A C 1
ATOM 766 O O . LEU A 1 98 ? -9.724 11.822 -4.859 1.00 54.75 98 LEU A O 1
ATOM 770 N N . THR A 1 99 ? -10.033 9.612 -5.100 1.00 47.62 99 THR A N 1
ATOM 771 C CA . THR A 1 99 ? -11.492 9.662 -5.115 1.00 47.62 99 THR A CA 1
ATOM 772 C C . THR A 1 99 ? -12.039 8.824 -3.969 1.00 47.62 99 THR A C 1
ATOM 774 O O . THR A 1 99 ? -11.643 7.686 -3.744 1.00 47.62 99 THR A O 1
ATOM 777 N N . SER A 1 100 ? -12.962 9.404 -3.200 1.00 46.12 100 SER A N 1
ATOM 778 C CA . SER A 1 100 ? -13.746 8.646 -2.228 1.00 46.12 100 SER A CA 1
ATOM 779 C C . SER A 1 100 ? -14.766 7.824 -3.018 1.00 46.12 100 SER A C 1
ATOM 781 O O . SER A 1 100 ? -15.889 8.268 -3.226 1.00 46.12 100 SER A O 1
ATOM 783 N N . SER A 1 101 ? -14.342 6.683 -3.562 1.00 41.94 101 SER A N 1
ATOM 784 C CA . SER A 1 101 ? -15.229 5.757 -4.267 1.00 41.94 101 SER A CA 1
ATOM 785 C C . SER A 1 101 ? -15.895 4.836 -3.237 1.00 41.94 101 SER A C 1
ATOM 787 O O . SER A 1 101 ? -15.212 3.996 -2.641 1.00 41.94 101 SER A O 1
ATOM 789 N N . PRO A 1 102 ? -17.211 4.979 -2.986 1.00 37.75 102 PRO A N 1
ATOM 790 C CA . PRO A 1 102 ? -17.931 4.133 -2.048 1.00 37.75 102 PRO A CA 1
ATOM 791 C C . PRO A 1 102 ? -18.130 2.762 -2.705 1.00 37.75 102 PRO A C 1
ATOM 793 O O . PRO A 1 102 ? -19.051 2.571 -3.494 1.00 37.75 102 PRO A O 1
ATOM 796 N N . GLY A 1 103 ? -17.221 1.823 -2.442 1.00 38.91 103 GLY A N 1
ATOM 797 C CA . GLY A 1 103 ? -17.318 0.458 -2.973 1.00 38.91 103 GLY A CA 1
ATOM 798 C C . GLY A 1 103 ? -16.007 -0.321 -3.087 1.00 38.91 103 GLY A C 1
ATOM 799 O O . GLY A 1 103 ? -16.057 -1.517 -3.349 1.00 38.91 103 GLY A O 1
ATOM 800 N N . LEU A 1 104 ? -14.849 0.317 -2.884 1.00 42.19 104 LEU A N 1
ATOM 801 C CA . LEU A 1 104 ? -13.531 -0.340 -2.957 1.00 42.19 104 LEU A CA 1
ATOM 802 C C . LEU A 1 104 ? -12.887 -0.612 -1.585 1.00 42.19 104 LEU A C 1
ATOM 804 O O . LEU A 1 104 ? -11.764 -1.111 -1.520 1.00 42.19 104 LEU A O 1
ATOM 808 N N . ILE A 1 105 ? -13.589 -0.298 -0.489 1.00 39.78 105 ILE A N 1
ATOM 809 C CA . ILE A 1 105 ? -13.147 -0.503 0.898 1.00 39.78 105 ILE A CA 1
ATOM 810 C C . ILE A 1 105 ? -14.338 -0.989 1.716 1.00 39.78 105 ILE A C 1
ATOM 812 O O . ILE A 1 105 ? -15.401 -0.346 1.639 1.00 39.78 105 ILE A O 1
#

pLDDT: mean 84.61, std 16.66, range [37.41, 97.94]

Sequence (105 aa):
MSHQNRPDIRTFGCRINIWESEVMRNQAQAAGLNDVVVVNTCAVTAEAEKQARQEIRKIRRWKPDARIIATGCAVQIDPDSWASLPEIDGIIGNQDKLTSSPGLI

Radius of gyration: 12.91 Å; chains: 1; bounding box: 32×28×38 Å

Secondary structure (DSSP, 8-state):
----PPPEEEE-SSHHHHHHHHHHHHHHHHTT--SEEEEEE--S-HHHHHHHHHHHHHHHHH-TTSEEEEEEHHHHH-HHHHHT-TT-SEEE-TTGGGS--TT--

Foldseek 3Di:
DDPQQFAAEAFFDDPVSVVLSVLLRVVCSVVVVRQAHEYAAEPPDPVRNVVSLVVLVVCCVVPVPGAYEYEYDVCQVCVPVVQPDPSHPYYDYPVCSNDPDPPRD